Protein AF-A0A6G6X833-F1 (afdb_monomer)

Sequence (60 aa):
MPREIRAAVCDGGGASPRIETLLLDDPAADEVVVEIKAAGICHTDLGIAQWRRSPTRVRP

Foldseek 3Di:
DWDWDWDFDQQAQQDGTDTDIDTHDDDDPPDDDDDDPDDDDDPVNNVRSNHHPDPPPPDD

Mean predicted aligned error: 6.73 Å

pLDDT: mean 86.57, std 15.74, range [34.44, 98.0]

Secondary structure (DSSP, 8-state):
--EEEEEEE--BTTPPPEEEEEEEPPP-TT------S-----HHHHHHHHSBS-S-----

Radius of gyration: 14.89 Å; Cα contacts (8 Å, |Δi|>4): 64; chains: 1; bounding box: 27×42×33 Å

Solvent-accessible surface area (backbone atoms only — not comparable to full-atom values): 4083 Å² total; per-residue (Å²): 118,69,38,83,44,78,46,78,48,58,83,20,63,57,51,79,62,43,82,43,81,44,77,42,74,63,64,58,98,94,51,80,88,77,86,82,88,78,84,85,87,54,72,64,58,58,55,56,30,41,40,64,78,59,77,83,81,83,68,135

Structure (mmCIF, N/CA/C/O backbone):
data_AF-A0A6G6X833-F1
#
_entry.id   AF-A0A6G6X833-F1
#
loop_
_atom_site.group_PDB
_atom_site.id
_atom_site.type_symbol
_atom_site.label_atom_id
_atom_site.label_alt_id
_atom_site.label_comp_id
_atom_site.label_asym_id
_atom_site.label_entity_id
_atom_site.label_seq_id
_atom_site.pdbx_PDB_ins_code
_atom_site.Cartn_x
_atom_site.Cartn_y
_atom_site.Cartn_z
_atom_site.oc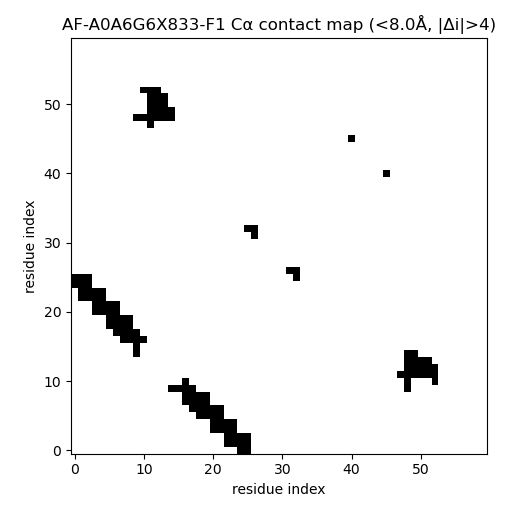cupancy
_atom_site.B_iso_or_equiv
_atom_site.auth_seq_id
_atom_site.auth_comp_id
_atom_site.auth_asym_id
_atom_site.auth_atom_id
_atom_site.pdbx_PDB_model_num
ATOM 1 N N . MET A 1 1 ? -4.181 3.114 18.208 1.00 77.19 1 MET A N 1
ATOM 2 C CA . MET A 1 1 ? -2.932 3.883 18.251 1.00 77.19 1 MET A CA 1
ATOM 3 C C . MET A 1 1 ? -2.282 3.843 16.875 1.00 77.19 1 MET A C 1
ATOM 5 O O . MET A 1 1 ? -2.107 2.731 16.371 1.00 77.19 1 MET A O 1
ATOM 9 N N . PRO A 1 2 ? -1.869 4.994 16.312 1.00 85.00 2 PRO A N 1
ATOM 10 C CA . PRO A 1 2 ? -1.147 5.040 15.044 1.00 85.00 2 PRO A CA 1
ATOM 11 C C . PRO A 1 2 ? 0.128 4.191 15.102 1.00 85.00 2 PRO A C 1
ATOM 13 O O . PRO A 1 2 ? 0.818 4.169 16.127 1.00 85.00 2 PRO A O 1
ATOM 16 N N . ARG A 1 3 ? 0.424 3.463 14.025 1.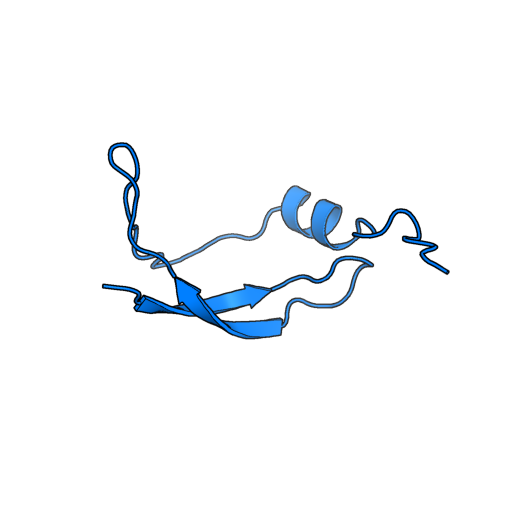00 94.69 3 ARG A N 1
ATOM 17 C CA . ARG A 1 3 ? 1.507 2.469 13.974 1.00 94.69 3 ARG A CA 1
ATOM 18 C C . ARG A 1 3 ? 2.604 2.927 13.034 1.00 94.69 3 ARG A C 1
ATOM 20 O O . ARG A 1 3 ? 2.321 3.292 11.900 1.00 94.69 3 ARG A O 1
ATOM 27 N N . GLU A 1 4 ? 3.854 2.839 13.463 1.0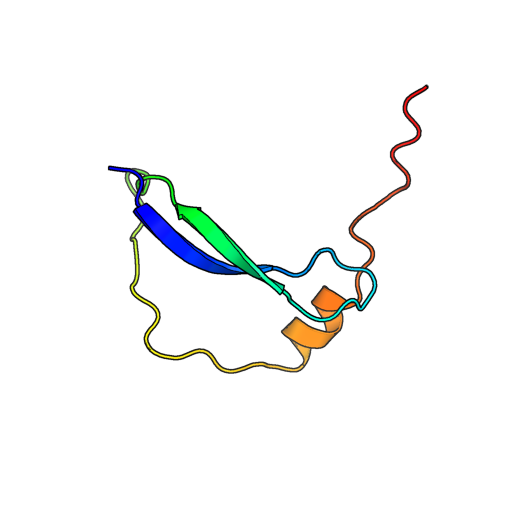0 97.50 4 GLU A N 1
ATOM 28 C CA . GLU A 1 4 ? 4.974 2.991 12.538 1.00 97.50 4 GLU A CA 1
ATOM 29 C C . GLU A 1 4 ? 5.081 1.741 11.649 1.00 97.50 4 GLU A C 1
ATOM 31 O O . GLU A 1 4 ? 5.106 0.612 12.146 1.00 97.50 4 GLU A O 1
ATOM 36 N N . ILE A 1 5 ? 5.117 1.937 10.331 1.00 97.75 5 ILE A N 1
ATOM 37 C CA . ILE A 1 5 ? 5.234 0.872 9.329 1.00 97.75 5 ILE A CA 1
ATOM 38 C C . ILE A 1 5 ? 6.311 1.214 8.299 1.00 97.75 5 ILE A C 1
ATOM 40 O O . ILE A 1 5 ? 6.680 2.372 8.126 1.00 97.75 5 ILE A O 1
ATOM 44 N N . ARG A 1 6 ? 6.776 0.205 7.558 1.00 97.94 6 ARG A N 1
ATOM 45 C CA . ARG A 1 6 ? 7.607 0.396 6.361 1.00 97.94 6 ARG A CA 1
ATOM 46 C C . ARG A 1 6 ? 6.813 0.028 5.117 1.00 97.94 6 ARG A C 1
ATOM 48 O O . ARG A 1 6 ? 6.200 -1.037 5.085 1.00 97.94 6 ARG A O 1
ATOM 55 N N . ALA A 1 7 ? 6.865 0.871 4.093 1.00 96.81 7 ALA A N 1
ATOM 56 C CA . ALA A 1 7 ? 6.141 0.662 2.843 1.00 96.81 7 ALA A CA 1
ATOM 57 C C . ALA A 1 7 ? 6.990 1.038 1.625 1.00 96.81 7 ALA A C 1
ATOM 59 O O . ALA A 1 7 ? 7.867 1.894 1.710 1.00 96.81 7 ALA A O 1
ATOM 60 N N . ALA A 1 8 ? 6.709 0.408 0.483 1.00 94.69 8 ALA A N 1
ATOM 61 C CA . ALA A 1 8 ? 7.243 0.821 -0.810 1.00 94.69 8 ALA A CA 1
ATOM 62 C C . ALA A 1 8 ? 6.354 1.922 -1.410 1.00 94.69 8 ALA A C 1
ATOM 64 O O . ALA A 1 8 ? 5.212 1.666 -1.789 1.00 94.69 8 ALA A O 1
ATOM 65 N N . VAL A 1 9 ? 6.874 3.145 -1.496 1.00 93.19 9 VAL A N 1
ATOM 66 C CA . VAL A 1 9 ? 6.158 4.328 -1.982 1.00 93.19 9 VAL A CA 1
ATOM 67 C C . VAL A 1 9 ? 6.581 4.640 -3.415 1.00 93.19 9 VAL A C 1
ATOM 69 O O . VAL A 1 9 ? 7.767 4.780 -3.712 1.00 93.19 9 VAL A O 1
ATOM 72 N N . CYS A 1 10 ? 5.596 4.752 -4.307 1.00 90.19 10 CYS A N 1
ATOM 73 C CA . CYS A 1 10 ? 5.787 5.169 -5.696 1.00 90.19 10 CYS A CA 1
ATOM 74 C C . CYS A 1 10 ? 5.199 6.569 -5.897 1.00 90.19 10 CYS A C 1
ATOM 76 O O . CYS A 1 10 ? 3.984 6.743 -5.788 1.00 90.19 10 CYS A O 1
ATOM 78 N N . ASP A 1 11 ? 6.022 7.549 -6.267 1.00 84.75 11 ASP A N 1
ATOM 79 C CA . ASP A 1 11 ? 5.548 8.914 -6.563 1.00 84.75 11 ASP A CA 1
ATOM 80 C C . ASP A 1 11 ? 4.970 9.072 -7.979 1.00 84.75 11 ASP A C 1
ATOM 82 O O . ASP A 1 11 ? 4.530 10.156 -8.369 1.00 84.75 11 ASP A O 1
ATOM 86 N N . GLY A 1 12 ? 4.937 7.982 -8.746 1.00 82.50 12 GLY A N 1
ATOM 87 C CA . GLY A 1 12 ? 4.543 7.976 -10.148 1.00 82.50 12 GLY A CA 1
ATOM 88 C C . GLY A 1 12 ? 5.700 8.325 -11.085 1.00 82.50 12 GLY A C 1
ATOM 89 O O . GLY A 1 12 ? 6.864 8.406 -10.688 1.00 82.50 12 GLY A O 1
ATOM 90 N N . GLY A 1 13 ? 5.377 8.528 -12.363 1.00 83.50 13 GLY A N 1
ATOM 91 C CA . GLY A 1 13 ? 6.354 8.949 -13.376 1.00 83.50 13 GLY A CA 1
ATOM 92 C C . GLY A 1 13 ? 7.447 7.918 -13.682 1.00 83.50 13 GLY A C 1
ATOM 93 O O . GLY A 1 13 ? 8.455 8.275 -14.288 1.00 83.50 13 GLY A O 1
ATOM 94 N N . GLY A 1 14 ? 7.257 6.661 -13.274 1.00 82.00 14 GLY A N 1
ATOM 95 C CA . GLY A 1 14 ? 8.179 5.561 -13.552 1.00 82.00 14 GLY A CA 1
ATOM 96 C C . GLY A 1 14 ? 9.412 5.525 -12.650 1.00 82.00 14 GLY A C 1
ATOM 97 O O . GLY A 1 14 ? 10.327 4.751 -12.921 1.00 82.00 14 GLY A O 1
ATOM 98 N N . ALA A 1 15 ? 9.458 6.338 -11.591 1.00 84.00 15 ALA A N 1
ATOM 99 C CA . ALA A 1 15 ? 10.512 6.237 -10.589 1.00 84.00 15 ALA A CA 1
ATOM 100 C C . ALA A 1 15 ? 10.418 4.900 -9.837 1.00 84.00 15 ALA A C 1
ATOM 102 O O . ALA A 1 15 ? 9.322 4.421 -9.533 1.00 84.00 15 ALA A O 1
ATOM 103 N N . SER A 1 16 ? 11.572 4.319 -9.503 1.00 86.62 16 SER A N 1
ATOM 104 C CA . SER A 1 16 ? 11.621 3.129 -8.654 1.00 86.62 16 SER A CA 1
ATOM 105 C C . SER A 1 16 ? 10.960 3.403 -7.295 1.00 86.62 16 SER A C 1
ATOM 107 O O . SER A 1 16 ? 11.173 4.484 -6.733 1.00 86.62 16 SER A O 1
ATOM 109 N N . PRO A 1 17 ? 10.212 2.436 -6.730 1.00 90.44 17 PRO A N 1
ATOM 110 C CA . PRO A 1 17 ? 9.646 2.573 -5.396 1.00 90.44 17 PRO A CA 1
ATOM 111 C C . PRO A 1 17 ? 10.744 2.812 -4.356 1.00 90.44 17 PRO A C 1
ATOM 113 O O . PRO A 1 17 ? 11.796 2.167 -4.398 1.00 90.44 17 PRO A O 1
ATOM 116 N N . ARG A 1 18 ? 10.490 3.695 -3.391 1.00 93.88 18 ARG A N 1
ATOM 117 C CA . ARG A 1 18 ? 11.374 3.896 -2.235 1.00 93.88 18 ARG A CA 1
ATOM 118 C C . ARG A 1 18 ? 10.769 3.248 -1.005 1.00 93.88 18 ARG A C 1
ATOM 120 O O . ARG A 1 18 ? 9.563 3.321 -0.802 1.00 93.88 18 ARG A O 1
ATOM 127 N N . ILE A 1 19 ? 11.602 2.612 -0.186 1.00 95.94 19 ILE A N 1
ATOM 128 C CA . ILE A 1 19 ? 11.139 2.107 1.105 1.00 95.94 19 ILE A CA 1
ATOM 129 C C . ILE A 1 19 ? 11.162 3.255 2.104 1.00 95.94 19 ILE A C 1
ATOM 131 O O . ILE A 1 19 ? 12.231 3.775 2.416 1.00 95.94 19 ILE A O 1
ATOM 135 N N . GLU A 1 20 ? 9.991 3.621 2.604 1.00 97.44 20 GLU A N 1
ATOM 136 C CA . GLU A 1 20 ? 9.802 4.735 3.526 1.00 97.44 20 GLU A CA 1
ATOM 137 C C . GLU A 1 20 ? 9.165 4.245 4.827 1.00 97.44 20 GLU A C 1
ATOM 139 O O . GLU A 1 20 ? 8.409 3.267 4.839 1.00 97.44 20 GLU A O 1
ATOM 144 N N . THR A 1 21 ? 9.495 4.922 5.926 1.00 97.81 21 THR A N 1
ATOM 145 C CA . THR A 1 21 ? 8.816 4.749 7.211 1.00 97.81 21 THR A CA 1
ATOM 146 C C . THR A 1 21 ? 7.622 5.693 7.254 1.00 97.81 21 THR A C 1
ATOM 148 O O . THR A 1 21 ? 7.784 6.893 7.045 1.00 97.81 21 THR A O 1
ATOM 151 N N . LEU A 1 22 ? 6.435 5.155 7.518 1.00 96.44 22 LEU A N 1
ATOM 152 C C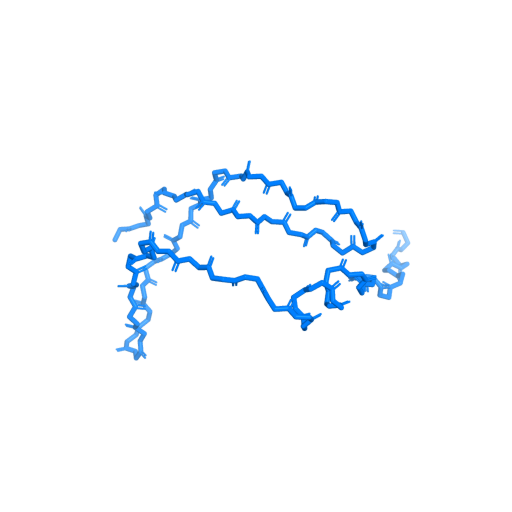A . LEU A 1 22 ? 5.170 5.887 7.533 1.00 96.44 22 LEU A CA 1
ATOM 153 C C . LEU A 1 22 ? 4.431 5.643 8.848 1.00 96.44 22 LEU A C 1
ATOM 155 O O . LEU A 1 22 ? 4.657 4.634 9.518 1.00 96.44 22 LEU A O 1
ATOM 159 N N . LEU A 1 23 ? 3.507 6.541 9.181 1.00 97.50 23 LEU A N 1
ATOM 160 C CA . LEU A 1 23 ? 2.554 6.341 10.264 1.00 97.50 23 LEU A CA 1
ATOM 161 C C . LEU A 1 23 ? 1.222 5.876 9.666 1.00 97.50 23 LEU A C 1
ATOM 163 O O . LEU A 1 23 ? 0.626 6.584 8.858 1.00 97.50 23 LEU A O 1
ATOM 167 N N . LEU A 1 24 ? 0.789 4.673 10.028 1.00 96.31 24 LEU A N 1
ATOM 168 C CA . LEU A 1 24 ? -0.512 4.125 9.667 1.00 96.31 24 LEU A CA 1
ATOM 169 C C . LEU A 1 24 ? -1.535 4.530 10.726 1.00 96.31 24 LEU A C 1
ATOM 171 O O . LEU A 1 24 ? -1.335 4.248 11.910 1.00 96.31 24 LEU A O 1
ATOM 175 N N . ASP A 1 25 ? -2.620 5.158 10.289 1.00 96.19 25 ASP A N 1
ATOM 176 C CA . ASP A 1 25 ? -3.733 5.529 11.158 1.00 96.19 25 ASP A CA 1
ATOM 177 C C . ASP A 1 25 ? -4.465 4.299 11.717 1.00 96.19 25 ASP A C 1
ATOM 179 O O . ASP A 1 25 ? -4.308 3.166 11.253 1.00 96.19 25 ASP A O 1
ATOM 183 N N . ASP A 1 26 ? -5.266 4.527 12.756 1.00 95.81 26 ASP A N 1
ATOM 184 C CA . ASP A 1 26 ? -6.161 3.496 13.269 1.00 95.81 26 ASP A CA 1
ATOM 185 C C . ASP A 1 26 ? -7.266 3.170 12.258 1.00 95.81 26 ASP A C 1
ATOM 187 O O . ASP A 1 26 ? -7.755 4.080 11.587 1.00 95.81 26 ASP A O 1
ATOM 191 N N . PRO A 1 27 ? -7.696 1.897 12.168 1.00 96.38 27 PRO A N 1
ATOM 192 C CA . PRO A 1 27 ? -8.795 1.531 11.288 1.00 96.38 27 PRO A CA 1
ATOM 193 C C . PRO A 1 27 ? -10.092 2.211 11.741 1.00 96.38 27 PRO A C 1
ATOM 195 O O . PRO A 1 27 ? -10.367 2.313 12.944 1.00 96.38 27 PRO A O 1
ATOM 198 N N . ALA A 1 28 ? -10.911 2.633 10.779 1.00 96.00 28 ALA A N 1
ATOM 199 C CA . ALA A 1 28 ? -12.288 3.040 11.040 1.00 96.00 28 ALA A CA 1
ATOM 200 C C . ALA A 1 28 ? -13.176 1.839 11.440 1.00 96.00 28 ALA A C 1
ATOM 202 O O . ALA A 1 28 ? -12.728 0.694 11.493 1.00 96.00 28 ALA A O 1
ATOM 203 N N . ALA A 1 29 ? -14.459 2.097 11.722 1.00 96.94 29 ALA A N 1
ATOM 204 C CA . ALA A 1 29 ? -15.390 1.090 12.246 1.00 96.94 29 ALA A CA 1
ATOM 205 C C . ALA A 1 29 ? -15.520 -0.179 11.373 1.00 96.94 29 ALA A C 1
ATOM 207 O O . ALA A 1 29 ? -15.690 -1.264 11.921 1.00 96.94 29 ALA A O 1
ATOM 208 N N . ASP A 1 30 ? -15.388 -0.048 10.049 1.00 97.62 30 ASP A N 1
ATOM 209 C CA . ASP A 1 30 ? -15.538 -1.142 9.077 1.00 97.62 30 ASP A CA 1
ATOM 210 C C . ASP A 1 30 ? -14.213 -1.514 8.382 1.00 97.62 30 ASP A C 1
ATOM 212 O O . ASP A 1 30 ? -14.199 -2.079 7.287 1.00 97.62 30 ASP A O 1
ATOM 216 N N . GLU A 1 31 ? -13.078 -1.191 9.004 1.00 98.00 31 GLU A N 1
ATOM 217 C CA . GLU A 1 31 ? -11.746 -1.455 8.463 1.00 98.00 31 GLU A CA 1
ATOM 218 C C . GLU A 1 31 ? -10.961 -2.432 9.340 1.00 98.00 31 GLU A C 1
ATOM 220 O O . GLU A 1 31 ? -11.176 -2.563 10.546 1.00 98.00 31 GLU A O 1
ATOM 225 N N . VAL A 1 32 ? -10.000 -3.121 8.727 1.00 96.31 32 VAL A N 1
ATOM 226 C CA . VAL A 1 32 ? -9.090 -4.024 9.434 1.00 96.31 32 VAL A CA 1
ATOM 227 C C . VAL A 1 32 ? -7.647 -3.701 9.085 1.00 96.31 32 VAL A C 1
ATOM 229 O O . VAL A 1 32 ? -7.300 -3.473 7.927 1.00 96.31 32 VAL A O 1
ATOM 232 N N . VAL A 1 33 ? -6.781 -3.729 10.096 1.00 96.25 33 VAL A N 1
ATOM 233 C CA . VAL A 1 33 ? -5.332 -3.638 9.898 1.00 96.25 33 VAL A CA 1
ATOM 234 C C . VAL A 1 33 ? -4.777 -5.041 9.716 1.00 96.25 33 VAL A C 1
ATOM 236 O O . VAL A 1 33 ? -4.937 -5.898 10.586 1.00 96.25 33 VAL A O 1
ATOM 239 N N . VAL A 1 34 ? -4.086 -5.259 8.600 1.00 96.25 34 VAL A N 1
ATOM 240 C CA . VAL A 1 34 ? -3.469 -6.544 8.260 1.00 96.25 34 VAL A CA 1
ATOM 241 C C . VAL A 1 34 ? -1.953 -6.409 8.274 1.00 96.25 34 VAL A C 1
ATOM 243 O O . VAL A 1 34 ? -1.391 -5.470 7.713 1.00 96.25 34 VAL A O 1
ATOM 246 N N . GLU A 1 35 ? -1.274 -7.377 8.886 1.00 96.19 35 GLU A N 1
ATOM 247 C CA . GLU A 1 35 ? 0.175 -7.501 8.772 1.00 96.19 35 GLU A CA 1
ATOM 248 C C . GLU A 1 35 ? 0.537 -8.240 7.476 1.00 96.19 35 GLU A C 1
ATOM 250 O O . GLU A 1 35 ? 0.277 -9.436 7.324 1.00 96.19 35 GLU A O 1
ATOM 255 N N . ILE A 1 36 ? 1.164 -7.534 6.536 1.00 96.75 36 ILE A N 1
ATOM 256 C CA . ILE A 1 36 ? 1.601 -8.120 5.267 1.00 96.75 36 ILE A CA 1
ATOM 257 C C . ILE A 1 36 ? 2.900 -8.904 5.482 1.00 96.75 36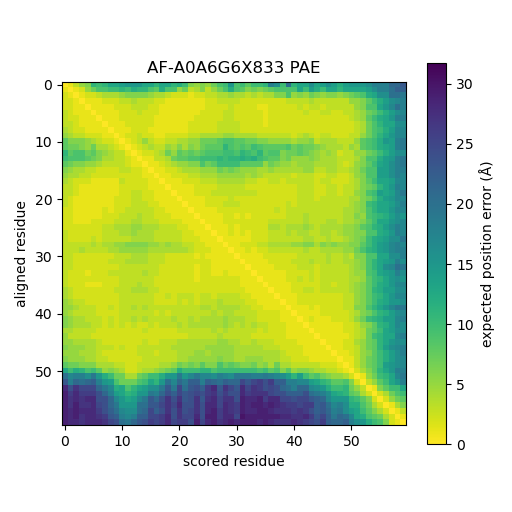 ILE A C 1
ATOM 259 O O . ILE A 1 36 ? 3.962 -8.321 5.688 1.00 96.75 36 ILE A O 1
ATOM 263 N N . LYS A 1 37 ? 2.827 -10.238 5.405 1.00 97.44 37 LYS A N 1
ATOM 264 C CA . LYS A 1 37 ? 4.009 -11.119 5.498 1.00 97.44 37 LYS A CA 1
ATOM 265 C C . LYS A 1 37 ? 4.775 -11.235 4.178 1.00 97.44 37 LYS A C 1
ATOM 267 O O . LYS A 1 37 ? 5.991 -11.392 4.192 1.00 97.44 37 LYS A O 1
ATOM 272 N N . ALA A 1 38 ? 4.067 -11.167 3.051 1.00 96.88 38 ALA A N 1
ATOM 273 C CA . ALA A 1 38 ? 4.628 -11.190 1.704 1.00 96.88 38 ALA A CA 1
ATOM 274 C C . ALA A 1 38 ? 3.669 -10.506 0.718 1.00 96.88 38 ALA A C 1
ATOM 276 O O . ALA A 1 38 ? 2.453 -10.579 0.890 1.00 96.88 38 ALA A O 1
ATOM 277 N N . ALA A 1 39 ? 4.217 -9.877 -0.323 1.00 95.38 39 ALA A N 1
ATOM 278 C CA . ALA A 1 39 ? 3.462 -9.282 -1.423 1.00 95.38 39 ALA A CA 1
ATOM 279 C C . ALA A 1 39 ? 4.146 -9.612 -2.757 1.00 95.38 39 ALA A C 1
ATOM 281 O O . ALA A 1 39 ? 5.368 -9.512 -2.872 1.00 95.38 39 ALA A O 1
ATOM 282 N N . GLY A 1 40 ? 3.360 -10.029 -3.750 1.00 95.75 40 GLY A N 1
ATOM 283 C CA . GLY A 1 40 ? 3.823 -10.194 -5.128 1.00 95.75 40 GLY A CA 1
ATOM 284 C C . GLY A 1 40 ? 3.645 -8.901 -5.921 1.00 95.75 40 GLY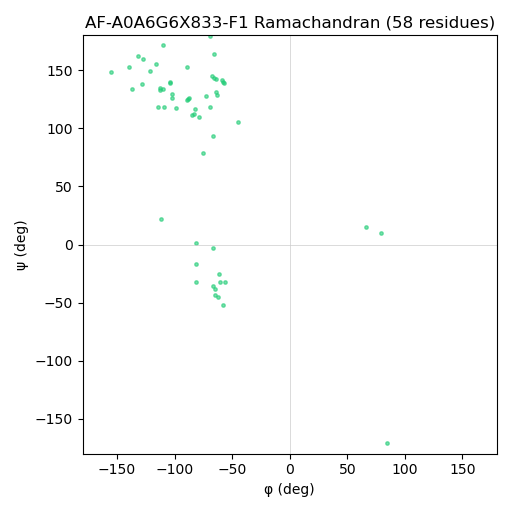 A C 1
ATOM 285 O O . GLY A 1 40 ? 2.755 -8.116 -5.615 1.00 95.75 40 GLY A O 1
ATOM 286 N N . ILE A 1 41 ? 4.475 -8.706 -6.947 1.00 93.44 41 ILE A N 1
ATOM 287 C CA . ILE A 1 41 ? 4.345 -7.596 -7.899 1.00 93.44 41 ILE A CA 1
ATOM 288 C C . ILE A 1 41 ? 3.717 -8.126 -9.184 1.00 93.44 41 ILE A C 1
ATOM 290 O O . ILE A 1 41 ? 4.187 -9.119 -9.746 1.00 93.44 41 ILE A O 1
ATOM 294 N N . CYS A 1 42 ? 2.673 -7.458 -9.662 1.00 94.75 42 CYS A N 1
ATOM 295 C CA . CYS A 1 42 ? 2.013 -7.770 -10.922 1.00 94.75 42 CYS A CA 1
ATOM 296 C C . CYS A 1 42 ? 2.261 -6.681 -11.979 1.00 94.75 42 CYS A C 1
ATOM 298 O O . CYS A 1 42 ? 2.793 -5.604 -11.709 1.00 94.75 42 CYS A O 1
ATOM 300 N N . HIS A 1 43 ? 1.852 -6.952 -13.218 1.00 94.38 43 HIS A N 1
ATOM 301 C CA . HIS A 1 43 ? 1.986 -5.992 -14.316 1.00 94.38 43 HIS A CA 1
ATOM 302 C C . HIS A 1 43 ? 1.217 -4.685 -14.066 1.00 94.38 43 HIS A C 1
ATOM 304 O O . HIS A 1 43 ? 1.673 -3.622 -14.483 1.00 94.38 43 HIS A O 1
ATOM 310 N N . THR A 1 44 ? 0.081 -4.741 -13.365 1.00 92.12 44 THR A N 1
ATOM 311 C CA . THR A 1 44 ? -0.711 -3.550 -13.033 1.00 92.12 44 THR A CA 1
ATOM 312 C C . THR A 1 44 ? 0.052 -2.607 -12.109 1.00 92.12 44 THR A C 1
ATOM 314 O O . THR A 1 44 ? 0.003 -1.398 -12.321 1.00 92.12 44 THR A O 1
ATOM 317 N N . ASP A 1 45 ? 0.809 -3.136 -11.145 1.00 91.00 45 ASP A N 1
ATOM 318 C CA . ASP A 1 45 ? 1.603 -2.318 -10.221 1.00 91.00 45 ASP A CA 1
ATOM 319 C C . ASP A 1 45 ? 2.657 -1.506 -10.980 1.00 91.00 45 ASP A C 1
ATOM 321 O O . ASP A 1 45 ? 2.791 -0.299 -10.778 1.00 91.00 45 ASP A O 1
ATOM 325 N N . LEU A 1 46 ? 3.355 -2.154 -11.923 1.00 88.94 46 LEU A N 1
ATOM 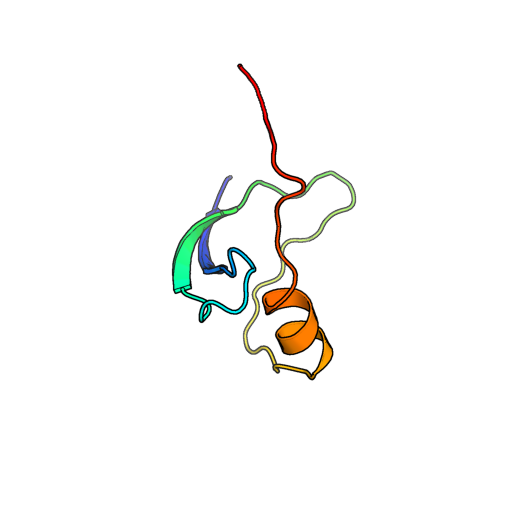326 C CA . LEU A 1 46 ? 4.339 -1.502 -12.791 1.00 88.94 46 LEU A CA 1
ATOM 327 C C . LEU A 1 46 ? 3.688 -0.464 -13.707 1.00 88.94 46 LEU A C 1
ATOM 329 O O . LEU A 1 46 ? 4.213 0.639 -13.861 1.00 88.94 46 LEU A O 1
ATOM 333 N N . GLY A 1 47 ? 2.536 -0.805 -14.290 1.00 89.56 47 GLY A N 1
ATOM 334 C CA . GLY A 1 47 ? 1.762 0.110 -15.120 1.00 89.56 47 GLY A CA 1
ATOM 335 C C . GLY A 1 47 ? 1.381 1.371 -14.348 1.00 89.56 47 GLY A C 1
ATOM 336 O O . GLY A 1 47 ? 1.695 2.472 -14.789 1.00 89.56 47 GLY A O 1
ATOM 337 N N . ILE A 1 48 ? 0.776 1.225 -13.166 1.00 87.75 48 ILE A N 1
ATOM 338 C CA . ILE A 1 48 ? 0.348 2.347 -12.317 1.00 87.75 48 ILE A CA 1
ATOM 339 C C . ILE A 1 48 ? 1.536 3.151 -11.777 1.00 87.75 48 ILE A C 1
ATOM 341 O O . ILE A 1 48 ? 1.456 4.377 -11.726 1.00 87.75 48 ILE A O 1
ATOM 345 N N . ALA A 1 49 ? 2.665 2.523 -11.446 1.00 87.56 49 ALA A N 1
ATOM 346 C CA . ALA A 1 49 ? 3.867 3.250 -11.026 1.00 87.56 49 ALA A CA 1
ATOM 347 C C . ALA A 1 49 ? 4.405 4.202 -12.116 1.00 87.56 49 ALA A C 1
ATOM 349 O O . ALA A 1 49 ? 5.046 5.212 -11.811 1.00 87.56 49 ALA A O 1
ATOM 350 N N . GLN A 1 50 ? 4.118 3.926 -13.391 1.00 84.94 50 GLN A N 1
ATOM 351 C CA . GLN A 1 50 ? 4.472 4.804 -14.509 1.00 84.94 50 GLN A CA 1
ATOM 352 C C . GLN A 1 50 ? 3.489 5.964 -14.709 1.00 84.94 50 GLN A C 1
ATOM 354 O O . GLN A 1 50 ? 3.844 6.956 -15.353 1.00 84.94 50 GLN A O 1
ATOM 359 N N . TRP A 1 51 ? 2.282 5.897 -14.137 1.00 82.31 51 TRP A N 1
ATOM 360 C CA . TRP A 1 51 ? 1.318 6.987 -14.254 1.00 82.31 51 TRP A CA 1
ATOM 361 C C . TRP A 1 51 ? 1.847 8.249 -13.572 1.00 82.31 51 TRP A C 1
ATOM 363 O O . TRP A 1 51 ? 2.329 8.238 -12.437 1.00 82.31 51 TRP A O 1
ATOM 373 N N . ARG A 1 52 ? 1.770 9.380 -14.280 1.00 69.56 52 ARG A N 1
ATOM 374 C CA . ARG A 1 52 ? 2.099 10.687 -13.707 1.00 69.56 52 ARG A CA 1
ATOM 375 C C . ARG A 1 52 ? 1.022 11.047 -12.687 1.00 69.56 52 ARG A C 1
ATOM 377 O O . ARG A 1 52 ? -0.132 11.231 -13.055 1.00 69.56 52 ARG A O 1
ATOM 384 N N . ARG A 1 53 ? 1.405 11.208 -11.417 1.00 61.22 53 ARG A N 1
ATOM 385 C CA . ARG A 1 53 ? 0.498 11.661 -10.343 1.00 61.22 53 ARG A CA 1
ATOM 386 C C . ARG A 1 53 ? 0.007 13.111 -10.494 1.00 61.22 53 ARG A C 1
ATOM 388 O O . ARG A 1 53 ? -0.795 13.559 -9.684 1.00 61.22 53 ARG A O 1
ATOM 395 N N . SER A 1 54 ? 0.458 13.860 -11.502 1.00 57.38 54 SER A N 1
ATOM 396 C CA . SER A 1 54 ? 0.059 15.254 -11.724 1.00 57.38 54 SER A CA 1
ATOM 397 C C . SER A 1 54 ? -0.741 15.425 -13.025 1.00 57.38 54 SER A C 1
ATOM 399 O O . SER A 1 54 ? -0.158 15.302 -14.102 1.00 57.38 54 SER A O 1
ATOM 401 N N . PRO A 1 55 ? -2.014 15.871 -12.982 1.00 51.38 55 PRO A N 1
ATOM 402 C CA . PRO A 1 55 ? -2.346 17.060 -13.749 1.00 51.38 55 PRO A CA 1
ATOM 403 C C . PRO A 1 55 ? -1.513 18.187 -13.137 1.00 51.38 55 PRO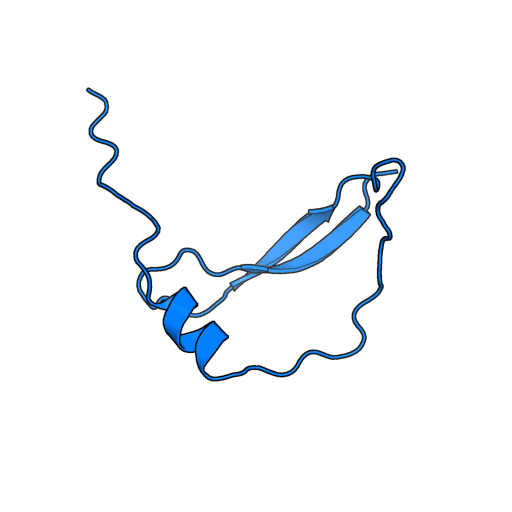 A C 1
ATOM 405 O O . PRO A 1 55 ? -1.467 18.322 -11.913 1.00 51.38 55 PRO A O 1
ATOM 408 N N . THR A 1 56 ? -0.780 18.939 -13.949 1.00 49.84 56 THR A N 1
ATOM 409 C CA . THR A 1 56 ? -0.011 20.105 -13.509 1.00 49.84 56 THR A CA 1
ATOM 410 C C . THR A 1 56 ? -0.892 20.944 -12.583 1.00 49.84 56 THR A C 1
ATOM 412 O O . THR A 1 56 ? -1.834 21.589 -13.039 1.00 49.84 56 THR A O 1
ATOM 415 N N . ARG A 1 57 ? -0.646 20.914 -11.267 1.00 48.19 57 ARG A N 1
ATOM 416 C CA . ARG A 1 57 ? -1.299 21.840 -10.345 1.00 48.19 57 ARG A CA 1
ATOM 417 C C . ARG A 1 57 ? -0.591 23.173 -10.554 1.00 48.19 57 ARG A C 1
ATOM 419 O O . ARG A 1 57 ? 0.293 23.532 -9.787 1.00 48.19 57 ARG A O 1
ATOM 426 N N . VAL A 1 58 ? -0.945 23.873 -11.631 1.00 52.22 58 VAL A N 1
ATOM 427 C CA . VAL A 1 58 ? -0.693 25.307 -11.743 1.00 52.22 58 VAL A CA 1
ATOM 428 C C . VAL A 1 58 ? -1.588 25.935 -10.681 1.00 52.22 58 VAL A C 1
ATOM 430 O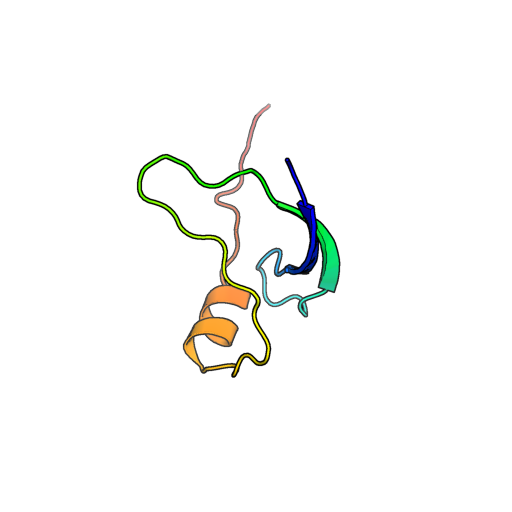 O . VAL A 1 58 ? -2.785 26.121 -10.884 1.00 52.22 58 VAL A O 1
ATOM 433 N N . ARG A 1 59 ? -1.042 26.154 -9.488 1.00 34.44 59 ARG A N 1
ATOM 434 C CA . ARG A 1 59 ? -1.537 27.216 -8.615 1.00 34.44 59 ARG A CA 1
ATOM 435 C C . ARG A 1 59 ? -0.523 28.359 -8.697 1.00 34.44 59 ARG A C 1
ATOM 437 O O . ARG A 1 59 ? 0.664 28.049 -8.798 1.00 34.44 59 ARG A O 1
ATOM 444 N N . PRO A 1 60 ? -1.012 29.609 -8.757 1.00 44.72 60 PRO A N 1
ATOM 445 C CA . PRO A 1 60 ? -0.187 30.795 -8.961 1.00 44.72 60 PRO A CA 1
ATOM 446 C C . PRO A 1 60 ? 0.849 30.979 -7.853 1.00 44.72 60 PRO A C 1
ATOM 448 O O . PRO A 1 60 ? 0.589 30.504 -6.721 1.00 44.72 60 PRO A O 1
#